Protein AF-A0A0B1TEQ4-F1 (afdb_monomer)

Mean predicted aligned error: 7.95 Å

Organism: Oesophagostomum dentatum (NCBI:txid61180)

Secondary structure (DSSP, 8-state):
--GGG---GGGGTT--EEEEEGGGS----EEETTB-SS--S--S--EEEEETTS-EE--------B------TTTTS--------EEESS--TTT-----S-TT--EEEEE-TTS-EEEEEE----------

Radius of gyration: 19.5 Å; Cα contacts (8 Å, |Δi|>4): 169; chains: 1; bounding box: 38×38×59 Å

pLDDT: mean 84.34, std 13.15, ra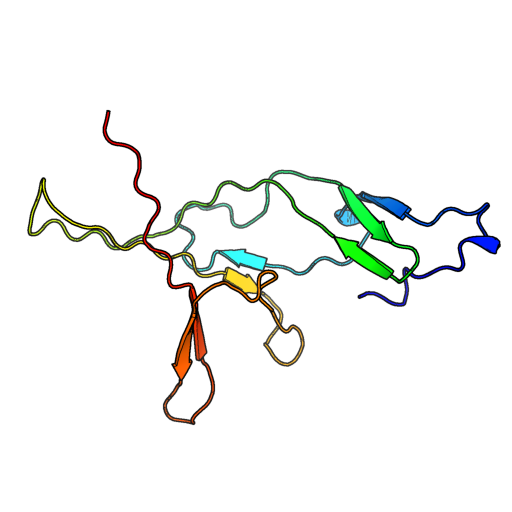nge [32.69, 97.44]

Foldsee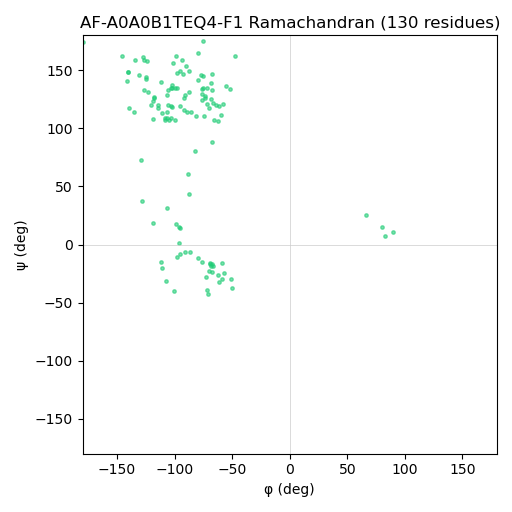k 3Di:
DDQVQADDCVVVVNDFKDWAWPVVDDDFQKFWPQAPDPDTDAPDTGTWIAGNNRDIHDDGDHDTHGDFDDDCPDPPPDDGDDDTDMDGPPDDCVGDPDDDPDPPFDWDFDADPVRHGDDIGGDDPDDPPPDD

Structure (mmCIF, N/CA/C/O backbone):
data_AF-A0A0B1TEQ4-F1
#
_entry.id   AF-A0A0B1TEQ4-F1
#
loop_
_atom_site.group_PDB
_atom_site.id
_atom_site.type_symbol
_atom_site.label_atom_id
_atom_site.label_alt_id
_atom_site.label_comp_id
_atom_site.label_asym_id
_atom_site.label_entity_id
_atom_site.label_seq_id
_atom_site.pdbx_PDB_ins_code
_atom_site.Cartn_x
_atom_site.Cartn_y
_atom_site.Cartn_z
_atom_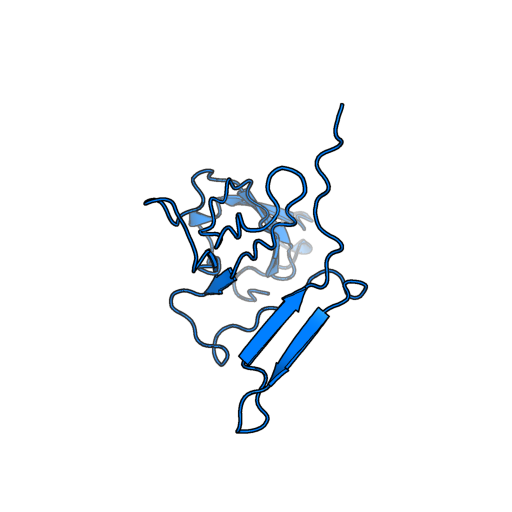site.occupancy
_atom_site.B_iso_or_equiv
_atom_site.auth_seq_id
_atom_site.auth_comp_id
_atom_site.auth_asym_id
_atom_site.auth_atom_id
_atom_site.pdbx_PDB_model_num
ATOM 1 N N . MET A 1 1 ? -5.617 -7.427 11.040 1.00 86.62 1 MET A N 1
ATOM 2 C CA . MET A 1 1 ? -6.524 -7.017 12.142 1.00 86.62 1 MET A CA 1
ATOM 3 C C . MET A 1 1 ? -5.706 -6.871 13.415 1.00 86.62 1 MET A C 1
ATOM 5 O O . MET A 1 1 ? -5.065 -7.840 13.800 1.00 86.62 1 MET A O 1
ATOM 9 N N . ASP A 1 2 ? -5.729 -5.708 14.065 1.00 91.25 2 ASP A N 1
ATOM 10 C CA . ASP A 1 2 ? -5.041 -5.479 15.341 1.00 91.25 2 ASP A CA 1
ATOM 11 C C . ASP A 1 2 ? -6.040 -5.505 16.507 1.00 91.25 2 ASP A C 1
ATOM 13 O O . ASP A 1 2 ? -6.849 -4.596 16.694 1.00 91.25 2 ASP A O 1
ATOM 17 N N . LYS A 1 3 ? -5.983 -6.564 17.321 1.00 92.06 3 LYS A N 1
ATOM 18 C CA . LYS A 1 3 ? -6.891 -6.747 18.464 1.00 92.06 3 LYS A CA 1
ATOM 19 C C . LYS A 1 3 ? -6.671 -5.722 19.579 1.00 92.06 3 LYS A C 1
ATOM 21 O O . LYS A 1 3 ? -7.603 -5.473 20.341 1.00 92.06 3 LYS A O 1
ATOM 26 N N . ARG A 1 4 ? -5.482 -5.121 19.687 1.00 93.88 4 ARG A N 1
ATOM 27 C CA . ARG A 1 4 ? -5.178 -4.113 20.720 1.00 93.88 4 ARG A CA 1
ATOM 28 C C . ARG A 1 4 ? -5.928 -2.805 20.477 1.00 93.88 4 ARG A C 1
ATOM 30 O O . ARG A 1 4 ? -6.157 -2.059 21.421 1.00 93.88 4 ARG A O 1
ATOM 37 N N . LEU A 1 5 ? -6.329 -2.563 19.231 1.00 95.12 5 LEU A N 1
ATOM 38 C CA . LEU A 1 5 ? -7.079 -1.388 18.794 1.00 95.12 5 LEU A CA 1
ATOM 39 C C . LEU A 1 5 ? -8.587 -1.661 18.659 1.00 95.12 5 LEU A C 1
ATOM 41 O O . LEU A 1 5 ? -9.291 -0.898 18.005 1.00 95.12 5 LEU A O 1
ATOM 45 N N . SER A 1 6 ? -9.090 -2.744 19.261 1.00 95.75 6 SER A N 1
ATOM 46 C CA . SER A 1 6 ? -10.522 -3.065 19.276 1.00 95.75 6 SER A CA 1
ATOM 47 C C . SER A 1 6 ? -11.225 -2.509 20.519 1.00 95.75 6 SER A C 1
ATOM 49 O O . SER A 1 6 ? -10.636 -2.443 21.599 1.00 95.75 6 SER A O 1
ATOM 51 N N . TRP A 1 7 ? -12.491 -2.106 20.381 1.00 95.56 7 TRP A N 1
ATOM 52 C CA . TRP A 1 7 ? -13.312 -1.604 21.490 1.00 95.56 7 TRP A CA 1
ATOM 53 C C . TRP A 1 7 ? -14.787 -1.989 21.327 1.00 95.56 7 TRP A C 1
ATOM 55 O O . TRP A 1 7 ? -15.234 -2.341 20.238 1.00 95.56 7 TRP A O 1
ATOM 65 N N . ASP A 1 8 ? -15.561 -1.911 22.415 1.00 96.94 8 ASP A N 1
ATOM 66 C CA . ASP A 1 8 ? -17.023 -2.044 22.362 1.00 96.94 8 ASP A CA 1
ATOM 67 C C . ASP A 1 8 ? -17.657 -0.659 22.144 1.00 96.94 8 ASP A C 1
ATOM 69 O O . ASP A 1 8 ? -17.585 0.175 23.054 1.00 96.94 8 ASP A O 1
ATOM 73 N N . PRO A 1 9 ? -18.311 -0.390 20.995 1.00 97.44 9 PRO A N 1
ATOM 74 C CA . PRO A 1 9 ? -18.967 0.889 20.724 1.00 97.44 9 PRO A CA 1
ATOM 75 C C . PRO A 1 9 ? -19.922 1.347 21.833 1.00 97.44 9 PRO A C 1
ATOM 77 O O . PRO A 1 9 ? -20.066 2.550 22.051 1.00 97.44 9 PRO A O 1
ATOM 80 N N . LYS A 1 10 ? -20.545 0.424 22.583 1.00 97.06 10 LYS A N 1
ATOM 81 C CA . LYS A 1 10 ? -21.472 0.761 23.679 1.00 97.06 10 LYS A CA 1
ATOM 82 C C . LYS A 1 10 ? -20.804 1.556 24.801 1.00 97.06 10 LYS A C 1
ATOM 84 O O . LYS A 1 10 ? -21.448 2.419 25.390 1.00 97.06 10 LYS A O 1
ATOM 89 N N . ASN A 1 11 ? -19.517 1.317 25.050 1.00 97.25 11 ASN A N 1
ATOM 90 C CA . ASN A 1 11 ? -18.749 2.021 26.080 1.00 97.25 11 ASN A CA 1
ATOM 91 C C . ASN A 1 11 ? -18.278 3.414 25.628 1.00 97.25 11 ASN A C 1
ATOM 93 O O . ASN A 1 11 ? -17.826 4.205 26.451 1.00 97.25 11 ASN A O 1
ATOM 97 N N . TYR A 1 12 ? -18.403 3.725 24.334 1.00 95.50 12 TYR A N 1
ATOM 98 C CA . TYR A 1 12 ? -17.880 4.944 23.712 1.00 95.50 12 TYR A CA 1
ATOM 99 C C . TYR A 1 12 ? -18.956 5.678 22.902 1.00 95.50 12 TYR A C 1
ATOM 101 O O . TYR A 1 12 ? -18.688 6.214 21.831 1.00 95.50 12 TYR A O 1
ATOM 109 N N . GLY A 1 13 ? -20.202 5.684 23.387 1.00 95.12 13 GLY A N 1
ATOM 110 C CA . GLY A 1 13 ? -21.283 6.472 22.781 1.00 95.12 13 GLY A CA 1
ATOM 111 C C . GLY A 1 13 ? -21.701 6.013 21.378 1.00 95.12 13 GLY A C 1
ATOM 112 O O . GLY A 1 13 ? -22.196 6.816 20.596 1.00 95.12 13 GLY A O 1
ATOM 113 N N . GLY A 1 14 ? -21.491 4.737 21.046 1.00 96.19 14 GLY A N 1
ATOM 114 C CA . GLY A 1 14 ? -21.828 4.159 19.744 1.00 96.19 14 GLY A CA 1
ATOM 115 C C . GLY A 1 14 ? -20.782 4.391 18.650 1.00 96.19 14 GLY A C 1
ATOM 116 O O . 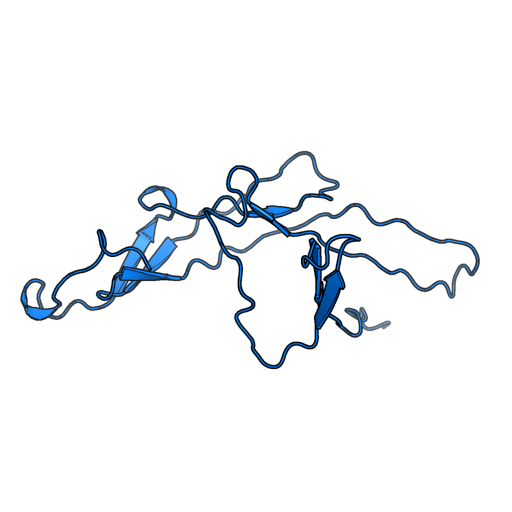GLY A 1 14 ? -21.036 4.039 17.501 1.00 96.19 14 GLY A O 1
ATOM 117 N N . VAL A 1 15 ? -19.612 4.951 18.975 1.00 96.62 15 VAL A N 1
ATOM 118 C CA . VAL A 1 15 ? -18.534 5.166 17.999 1.00 96.62 15 VAL A CA 1
ATOM 119 C C . VAL A 1 15 ? -18.025 3.822 17.483 1.00 96.62 15 VAL A C 1
ATOM 121 O O . VAL A 1 15 ? -17.545 2.999 18.259 1.00 96.62 15 VAL A O 1
ATOM 124 N N . SER A 1 16 ? -18.121 3.603 16.172 1.00 96.25 16 SER A N 1
ATOM 125 C CA . SER A 1 16 ? -17.708 2.361 15.504 1.00 96.25 16 SER A CA 1
ATOM 126 C C . SER A 1 16 ? -16.489 2.523 14.591 1.00 96.25 16 SER A C 1
ATOM 128 O O . SER A 1 16 ? -15.888 1.519 14.208 1.00 96.25 16 SER A O 1
ATOM 130 N N . VAL A 1 17 ? -16.122 3.760 14.241 1.00 97.12 17 VAL A N 1
ATOM 131 C CA . VAL A 1 17 ? -15.023 4.088 13.322 1.00 97.12 17 VAL A CA 1
ATOM 132 C C . VAL A 1 17 ? -14.275 5.326 13.817 1.00 97.12 17 VAL A C 1
ATOM 134 O O . VAL A 1 17 ? -14.893 6.281 14.289 1.00 97.12 17 VAL A O 1
ATOM 137 N N . LEU A 1 18 ? -12.950 5.316 13.681 1.00 95.69 18 LEU A N 1
ATOM 138 C CA . LEU A 1 18 ? -12.050 6.425 13.985 1.00 95.69 18 LEU A CA 1
ATOM 139 C C . LEU A 1 18 ? -11.091 6.673 12.815 1.00 95.69 18 LEU A C 1
ATOM 141 O O . LEU A 1 18 ? -10.642 5.735 12.165 1.00 95.69 18 LEU A O 1
ATOM 145 N N . TYR A 1 19 ? -10.735 7.938 12.589 1.00 95.44 19 TYR A N 1
ATOM 146 C CA . TYR A 1 19 ? -9.700 8.325 11.627 1.00 95.44 19 TYR A CA 1
ATOM 147 C C . TYR A 1 19 ? -8.434 8.714 12.378 1.00 95.44 19 TYR A C 1
ATOM 149 O O . TYR A 1 19 ? -8.381 9.778 13.005 1.00 95.44 19 TYR A O 1
ATOM 157 N N . VAL A 1 20 ? -7.423 7.858 12.313 1.00 94.12 20 VAL A N 1
ATOM 158 C CA . VAL A 1 20 ? -6.184 7.997 13.085 1.00 94.12 20 VAL A CA 1
ATOM 159 C C . VAL A 1 20 ? -5.011 8.302 12.153 1.00 94.12 20 VAL A C 1
ATOM 161 O O . VAL A 1 20 ? -4.956 7.743 11.059 1.00 94.12 20 VAL A O 1
ATOM 164 N N . PRO A 1 21 ? -4.081 9.201 12.520 1.00 93.25 21 PRO A N 1
ATOM 165 C CA . PRO A 1 21 ? -2.822 9.344 11.790 1.00 93.25 21 PRO A CA 1
ATOM 166 C C . PRO A 1 21 ? -2.094 7.996 11.729 1.00 93.25 21 PRO A C 1
ATOM 168 O O . PRO A 1 21 ? -2.047 7.290 12.741 1.00 93.25 21 PRO A O 1
ATOM 171 N N . TYR A 1 22 ? -1.552 7.628 10.566 1.00 89.69 22 TYR A N 1
ATOM 172 C CA . TYR A 1 22 ? -0.911 6.320 10.393 1.00 89.69 22 TYR A CA 1
ATOM 173 C C . TYR A 1 22 ? 0.314 6.154 11.306 1.00 89.69 22 TYR A C 1
ATOM 175 O O . TYR A 1 22 ? 0.614 5.047 11.731 1.00 89.69 22 TYR A O 1
ATOM 183 N N . GLU A 1 23 ? 0.965 7.256 11.689 1.00 90.38 23 GLU A N 1
ATOM 184 C CA . GLU A 1 23 ? 2.133 7.273 12.573 1.00 90.38 23 GLU A CA 1
ATOM 185 C C . GLU A 1 23 ? 1.808 6.845 14.015 1.00 90.38 23 GLU A C 1
ATOM 187 O O . GLU A 1 23 ? 2.712 6.545 14.792 1.00 90.38 23 GLU A O 1
ATOM 192 N N . MET A 1 24 ? 0.526 6.844 14.401 1.00 91.31 24 MET A N 1
ATOM 193 C CA . MET A 1 24 ? 0.076 6.438 15.739 1.00 91.31 24 MET A CA 1
ATOM 194 C C . MET A 1 24 ? -0.262 4.949 15.839 1.00 91.31 24 MET A C 1
ATOM 196 O O . MET A 1 24 ? 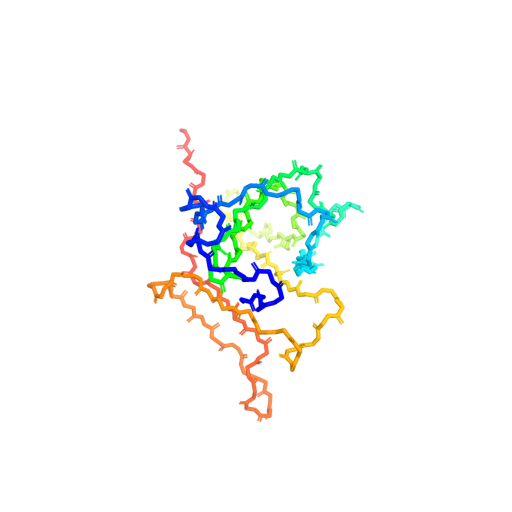-0.561 4.462 16.931 1.00 91.31 24 MET A O 1
ATOM 200 N N . ILE A 1 25 ? -0.250 4.232 14.718 1.00 93.31 25 ILE A N 1
ATOM 201 C CA . ILE A 1 25 ? -0.595 2.816 14.645 1.00 93.31 25 ILE A CA 1
ATOM 202 C C . ILE A 1 25 ? 0.515 2.043 13.940 1.00 93.31 25 ILE A C 1
ATOM 204 O O . ILE A 1 25 ? 1.360 2.605 13.250 1.00 93.31 25 ILE A O 1
ATOM 208 N N . TRP A 1 26 ? 0.526 0.727 14.126 1.00 92.12 26 TRP A N 1
ATOM 209 C CA . TRP A 1 26 ? 1.403 -0.120 13.335 1.00 92.12 26 TRP A CA 1
ATOM 210 C C . TRP A 1 26 ? 0.851 -0.234 11.909 1.00 92.12 26 TRP A C 1
ATOM 212 O O . TRP A 1 26 ? -0.317 -0.580 11.718 1.00 92.12 26 TRP A O 1
ATOM 222 N N . VAL A 1 27 ? 1.702 0.048 10.924 1.00 90.50 27 VAL A N 1
ATOM 223 C CA . VAL A 1 27 ? 1.455 -0.186 9.498 1.00 90.50 27 VAL A CA 1
ATOM 224 C C . VAL A 1 27 ? 2.593 -1.040 8.931 1.00 90.50 27 VAL A C 1
ATOM 226 O O . VAL A 1 27 ? 3.734 -0.886 9.379 1.00 90.50 27 VAL A O 1
ATOM 229 N N . PRO A 1 28 ? 2.318 -1.951 7.983 1.00 90.50 28 PRO A N 1
ATOM 230 C CA . PRO A 1 28 ? 3.367 -2.742 7.354 1.00 90.50 28 PRO A CA 1
ATOM 231 C C . PRO A 1 28 ? 4.276 -1.858 6.488 1.00 90.50 28 PRO A C 1
ATOM 233 O O . PRO A 1 28 ? 3.836 -0.891 5.867 1.00 90.50 28 PRO A O 1
ATOM 236 N N . ASP A 1 29 ? 5.553 -2.213 6.427 1.00 89.81 29 ASP A N 1
ATOM 237 C CA . ASP A 1 29 ? 6.615 -1.521 5.691 1.00 89.81 29 ASP A CA 1
ATOM 238 C C . ASP A 1 29 ? 6.716 -2.019 4.240 1.00 89.81 29 ASP A C 1
ATOM 240 O O . ASP A 1 29 ? 7.735 -2.562 3.806 1.00 89.81 29 ASP A O 1
ATOM 244 N N . ILE A 1 30 ? 5.629 -1.852 3.487 1.00 89.25 30 ILE A N 1
ATOM 245 C CA . ILE A 1 30 ? 5.575 -2.270 2.085 1.00 89.25 30 ILE A CA 1
ATOM 246 C C . ILE A 1 30 ? 6.338 -1.275 1.214 1.00 89.25 30 ILE A C 1
ATOM 248 O O . ILE A 1 30 ? 6.037 -0.081 1.204 1.00 89.25 30 ILE A O 1
ATOM 252 N N . VAL A 1 31 ? 7.310 -1.782 0.461 1.00 89.44 31 VAL A N 1
ATOM 253 C CA . VAL A 1 31 ? 8.175 -0.996 -0.420 1.00 89.44 31 VAL A CA 1
ATOM 254 C C . VAL A 1 31 ? 8.178 -1.557 -1.838 1.00 89.44 31 VAL A C 1
ATOM 256 O O . VAL A 1 31 ? 7.878 -2.729 -2.065 1.00 89.44 31 VAL A O 1
ATOM 259 N N . LEU A 1 32 ? 8.552 -0.710 -2.797 1.00 89.62 32 LEU A N 1
ATOM 260 C CA . LEU A 1 32 ? 8.874 -1.115 -4.162 1.00 89.62 32 LEU A CA 1
ATOM 261 C C . LEU A 1 32 ? 10.351 -1.529 -4.227 1.00 89.62 32 LEU A C 1
ATOM 263 O O . LEU A 1 32 ? 11.234 -0.687 -4.070 1.00 89.62 32 LEU A O 1
ATOM 267 N N . TYR A 1 33 ? 10.635 -2.806 -4.479 1.00 88.62 33 TYR A N 1
ATOM 268 C CA . TYR A 1 33 ? 12.009 -3.318 -4.523 1.00 88.62 33 TYR A CA 1
ATOM 269 C C . TYR A 1 33 ? 12.790 -2.832 -5.739 1.00 88.62 33 TYR A C 1
ATOM 271 O O . TYR A 1 33 ? 13.950 -2.447 -5.618 1.00 88.62 33 TYR A O 1
ATOM 279 N N . ASN A 1 34 ? 12.166 -2.827 -6.917 1.00 89.62 34 ASN A N 1
ATOM 280 C CA . ASN A 1 34 ? 12.780 -2.333 -8.145 1.00 89.62 34 ASN A CA 1
ATOM 281 C C . ASN A 1 34 ? 12.566 -0.822 -8.311 1.00 89.62 34 ASN A C 1
ATOM 283 O O . ASN A 1 34 ? 12.230 -0.361 -9.396 1.00 89.62 34 ASN A O 1
ATOM 287 N N . ASN A 1 35 ? 12.727 -0.047 -7.238 1.00 88.06 35 ASN A N 1
ATOM 288 C CA . ASN A 1 35 ? 12.607 1.408 -7.273 1.00 88.06 35 ASN A CA 1
ATOM 289 C C . ASN A 1 35 ? 13.750 2.036 -8.091 1.00 88.06 35 ASN A C 1
ATOM 291 O O . ASN A 1 35 ? 14.920 1.708 -7.905 1.00 88.06 35 ASN A O 1
ATOM 295 N N . ALA A 1 36 ? 13.407 2.954 -8.989 1.00 86.38 36 ALA A N 1
ATOM 296 C CA . ALA A 1 36 ? 14.341 3.755 -9.776 1.00 86.38 36 ALA A CA 1
ATOM 297 C C . ALA A 1 36 ? 14.629 5.126 -9.144 1.00 86.38 36 ALA A C 1
ATOM 299 O O . ALA A 1 36 ? 15.491 5.853 -9.638 1.00 86.38 36 ALA A O 1
ATOM 300 N N . ASP A 1 37 ? 13.903 5.500 -8.086 1.00 80.56 37 ASP A N 1
ATOM 301 C CA . ASP A 1 37 ? 14.153 6.719 -7.322 1.00 80.56 37 ASP A CA 1
ATOM 302 C C . ASP A 1 37 ? 14.958 6.430 -6.043 1.00 80.56 37 ASP A C 1
ATOM 304 O O . ASP A 1 37 ? 15.045 5.311 -5.545 1.00 80.56 37 ASP A O 1
ATOM 308 N N . SER A 1 38 ? 15.547 7.481 -5.487 1.00 72.12 38 SER A N 1
ATOM 309 C CA . SER A 1 38 ? 16.256 7.469 -4.204 1.00 72.12 38 SER A CA 1
ATOM 310 C C . SER A 1 38 ? 15.327 7.446 -2.984 1.00 72.12 38 SER A C 1
ATOM 312 O O . SER A 1 38 ? 15.779 7.166 -1.874 1.00 72.12 38 SER A O 1
ATOM 314 N N . TYR A 1 39 ? 14.037 7.741 -3.170 1.00 70.81 39 TYR A N 1
ATOM 315 C CA . TYR A 1 39 ? 13.043 7.764 -2.100 1.00 70.81 39 TYR A CA 1
ATOM 316 C C . TYR A 1 39 ? 12.176 6.503 -2.146 1.00 70.81 39 TYR A C 1
ATOM 318 O O . TYR A 1 39 ? 11.502 6.255 -3.142 1.00 70.81 39 TYR A O 1
ATOM 326 N N . TYR A 1 40 ? 12.196 5.713 -1.071 1.00 65.50 40 TYR A N 1
ATOM 327 C CA . TYR A 1 40 ? 11.434 4.459 -0.951 1.00 65.50 40 TYR A CA 1
ATOM 328 C C . TYR A 1 40 ? 10.120 4.619 -0.177 1.00 65.50 40 TYR A C 1
ATOM 330 O O . TYR A 1 40 ? 9.302 3.703 -0.164 1.00 65.50 40 TYR A O 1
ATOM 338 N N . ASN A 1 41 ? 9.914 5.764 0.480 1.00 65.50 41 ASN A N 1
ATOM 339 C CA . ASN A 1 41 ? 8.794 5.942 1.396 1.00 65.50 41 ASN A CA 1
ATOM 340 C C . ASN A 1 41 ? 7.583 6.558 0.688 1.00 65.50 41 ASN A C 1
ATOM 342 O O . ASN A 1 41 ? 7.686 7.245 -0.329 1.00 65.50 41 ASN A O 1
ATOM 346 N N . ILE A 1 42 ? 6.413 6.362 1.282 1.00 64.88 42 ILE A N 1
ATOM 347 C CA . ILE A 1 42 ? 5.197 7.066 0.894 1.00 64.88 42 ILE A CA 1
ATOM 348 C C . ILE A 1 42 ? 5.317 8.497 1.432 1.00 64.88 42 ILE A C 1
ATOM 350 O O . ILE A 1 42 ? 5.320 8.720 2.639 1.00 64.88 42 ILE A O 1
ATOM 354 N N . THR A 1 43 ? 5.482 9.479 0.543 1.00 62.38 43 THR A N 1
ATOM 355 C CA . THR A 1 43 ? 5.713 10.892 0.910 1.00 62.38 43 THR A CA 1
ATOM 356 C C . THR A 1 43 ? 4.491 11.573 1.528 1.00 62.38 43 THR A C 1
ATOM 358 O O . THR A 1 43 ? 4.629 12.637 2.131 1.00 62.38 43 THR A O 1
ATOM 361 N N . ILE A 1 44 ? 3.295 11.000 1.369 1.00 70.06 44 ILE A N 1
ATOM 362 C CA . ILE A 1 44 ? 2.034 11.634 1.758 1.00 70.06 44 ILE A CA 1
ATOM 363 C C . ILE A 1 44 ? 1.491 10.968 3.024 1.00 70.06 44 ILE A C 1
ATOM 365 O O . ILE A 1 44 ? 1.000 9.842 2.993 1.00 70.06 44 ILE A O 1
ATOM 369 N N . SER A 1 45 ? 1.547 11.703 4.139 1.00 74.56 45 SER A N 1
ATOM 370 C CA . SER A 1 45 ? 0.895 11.306 5.389 1.00 74.56 45 SER A CA 1
ATOM 371 C C . SER A 1 45 ? -0.622 11.420 5.240 1.00 74.56 45 SER A C 1
ATOM 373 O O . SER A 1 45 ? -1.165 12.500 4.994 1.00 74.56 45 SER A O 1
ATOM 375 N N . THR A 1 46 ? -1.308 10.287 5.368 1.00 87.56 46 THR A N 1
ATOM 376 C CA . THR A 1 46 ? -2.770 10.198 5.367 1.00 87.56 46 THR A CA 1
ATOM 377 C C . THR A 1 46 ? -3.258 9.509 6.632 1.00 87.56 46 THR A C 1
ATOM 379 O O . THR A 1 46 ? -2.522 8.783 7.303 1.00 87.56 46 THR A O 1
ATOM 382 N N . LYS A 1 47 ? -4.521 9.753 6.985 1.00 92.50 47 LYS A N 1
ATOM 383 C CA . LYS A 1 47 ? -5.160 9.046 8.095 1.00 92.50 47 LYS A CA 1
ATOM 384 C C . LYS A 1 47 ? -5.604 7.660 7.642 1.00 92.50 47 LYS A C 1
ATOM 386 O O . LYS A 1 47 ? -6.132 7.512 6.545 1.00 92.50 47 LYS A O 1
ATOM 391 N N . ALA A 1 48 ? -5.449 6.680 8.520 1.00 94.94 48 ALA A N 1
ATOM 392 C CA . ALA A 1 48 ? -6.044 5.363 8.382 1.00 94.94 48 ALA A CA 1
ATOM 393 C C . ALA A 1 48 ? -7.453 5.341 8.993 1.00 94.94 48 ALA A C 1
ATOM 395 O O . ALA A 1 48 ? -7.742 6.041 9.972 1.00 94.94 48 ALA A O 1
ATOM 396 N N . THR A 1 49 ? -8.317 4.506 8.427 1.00 96.12 49 THR A N 1
ATOM 397 C CA . THR A 1 49 ? -9.652 4.223 8.957 1.00 96.12 49 THR A CA 1
ATOM 398 C C . THR A 1 49 ? -9.561 3.018 9.884 1.00 96.12 49 THR A C 1
ATOM 400 O O . THR A 1 49 ? -9.238 1.915 9.447 1.00 96.12 49 THR A O 1
ATOM 403 N N . LEU A 1 50 ? -9.836 3.225 11.169 1.00 96.56 50 LEU A N 1
ATOM 404 C CA . LEU A 1 50 ? -9.838 2.195 12.201 1.00 96.56 50 LEU A CA 1
ATOM 405 C C . LEU A 1 50 ? -11.281 1.858 12.586 1.00 96.56 50 LEU A C 1
ATOM 407 O O . LEU A 1 50 ? -12.018 2.713 13.075 1.00 96.56 50 LEU A O 1
ATOM 411 N N . HIS A 1 51 ? -11.674 0.602 12.408 1.00 97.06 51 HIS A N 1
ATOM 412 C CA . HIS A 1 51 ? -12.969 0.077 12.836 1.00 97.06 51 HIS A CA 1
ATOM 413 C C . HIS A 1 51 ? -12.897 -0.474 14.265 1.00 97.06 51 HIS A C 1
ATOM 415 O O . HIS A 1 51 ? -11.859 -0.981 14.683 1.00 97.06 51 HIS A O 1
ATOM 421 N N . TYR A 1 52 ? -14.024 -0.476 14.984 1.00 96.19 52 TYR A N 1
ATOM 422 C CA . TYR A 1 52 ? -14.128 -0.990 16.362 1.00 96.19 52 TYR A CA 1
ATOM 423 C C . TYR A 1 52 ? -13.693 -2.448 16.527 1.00 96.19 52 TYR A C 1
ATOM 425 O O . TYR A 1 52 ? -13.292 -2.868 17.611 1.00 96.19 52 TYR A O 1
ATOM 433 N N . SER A 1 53 ? -13.756 -3.229 15.447 1.00 96.31 53 SER A N 1
ATOM 434 C CA . SER A 1 53 ? -13.263 -4.601 15.413 1.00 96.31 53 SER A CA 1
ATOM 435 C C . SER A 1 53 ? -11.734 -4.680 15.521 1.00 96.31 53 SER A C 1
ATOM 437 O O . SER A 1 53 ? -11.215 -5.737 15.858 1.00 96.31 53 SER A O 1
ATOM 439 N N . GLY A 1 54 ? -10.996 -3.597 15.264 1.00 94.81 54 GLY A N 1
ATOM 440 C CA . GLY A 1 54 ? -9.541 -3.602 15.081 1.00 94.81 54 GLY A CA 1
ATOM 441 C C . GLY A 1 54 ? -9.115 -3.829 13.624 1.00 94.81 54 GLY A C 1
ATOM 442 O O . GLY A 1 54 ? -7.947 -4.106 13.344 1.00 94.81 54 GLY A O 1
ATOM 443 N N . GLN A 1 55 ? -10.053 -3.775 12.673 1.00 95.56 55 GLN A N 1
ATOM 444 C CA . GLN A 1 55 ? -9.729 -3.710 11.248 1.00 95.56 55 GLN A CA 1
ATOM 445 C C . GLN A 1 55 ? -9.254 -2.300 10.893 1.00 95.56 55 GLN A C 1
ATOM 447 O O . GLN A 1 55 ? -9.862 -1.313 11.307 1.00 95.56 55 GLN A O 1
ATOM 452 N N . ILE A 1 56 ? -8.163 -2.227 10.137 1.00 95.25 56 ILE A N 1
ATOM 453 C CA . ILE A 1 56 ? -7.514 -0.982 9.734 1.00 95.25 56 ILE A CA 1
ATOM 454 C C . ILE A 1 56 ? -7.453 -0.981 8.214 1.00 95.25 56 ILE A C 1
ATOM 456 O O . ILE A 1 56 ? -6.991 -1.960 7.630 1.00 95.25 56 ILE A O 1
ATOM 460 N N . THR A 1 57 ? -7.879 0.120 7.606 1.00 93.81 57 THR A N 1
ATOM 461 C CA . THR A 1 57 ? -7.730 0.376 6.173 1.00 93.81 57 THR A CA 1
ATOM 462 C C . THR A 1 57 ? -6.884 1.627 5.992 1.00 93.81 57 THR A C 1
ATOM 464 O O . THR A 1 57 ? -7.214 2.687 6.532 1.00 93.81 57 THR A O 1
ATOM 467 N N . TRP A 1 58 ? -5.780 1.503 5.257 1.00 92.31 5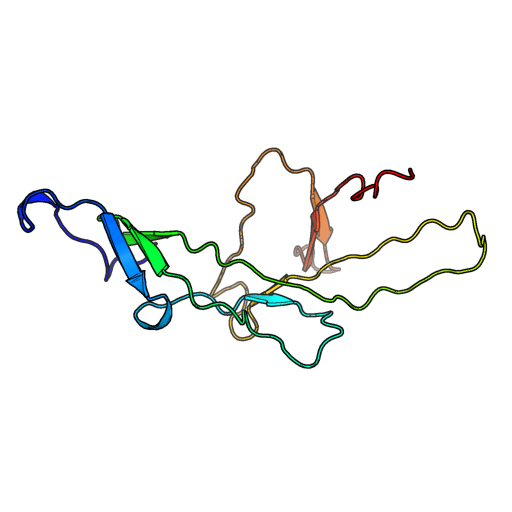8 TRP A N 1
ATOM 468 C CA . TRP A 1 58 ? -4.865 2.603 4.973 1.00 92.31 58 TRP A CA 1
ATOM 469 C C . TRP A 1 58 ? -4.476 2.587 3.496 1.00 92.31 58 TRP A C 1
ATOM 471 O O . TRP A 1 58 ? -3.825 1.657 3.033 1.00 92.31 58 TRP A O 1
ATOM 481 N N . GLU A 1 59 ? -4.905 3.617 2.771 1.00 89.88 59 GLU A N 1
ATOM 482 C CA . GLU A 1 59 ? -4.789 3.721 1.312 1.00 89.88 59 GLU A CA 1
ATOM 483 C C . GLU A 1 59 ? -4.157 5.074 0.953 1.00 89.88 59 GLU A C 1
ATOM 485 O O . GLU A 1 59 ? -4.846 6.012 0.536 1.00 89.88 59 GLU A O 1
ATOM 490 N N . PRO A 1 60 ? -2.850 5.253 1.201 1.00 88.94 60 PRO A N 1
ATOM 491 C CA . PRO A 1 60 ? -2.193 6.509 0.894 1.00 88.94 60 PRO A CA 1
ATOM 492 C C . PRO A 1 60 ? -1.945 6.647 -0.622 1.00 88.94 60 PRO A C 1
ATOM 494 O O . PRO A 1 60 ? -1.606 5.670 -1.291 1.00 88.94 60 PRO A O 1
ATOM 497 N N . PRO A 1 61 ? -2.038 7.863 -1.186 1.00 85.56 61 PRO A N 1
ATOM 498 C CA . PRO A 1 61 ? -1.585 8.113 -2.547 1.00 85.56 61 PRO A CA 1
ATOM 499 C C . PRO A 1 61 ? -0.055 8.005 -2.625 1.00 85.56 61 PRO A C 1
ATOM 501 O O . PRO A 1 61 ? 0.658 8.520 -1.761 1.00 85.56 61 PRO A O 1
ATOM 504 N N . ALA A 1 62 ? 0.453 7.382 -3.688 1.00 82.44 62 ALA A N 1
ATOM 505 C CA . ALA A 1 62 ? 1.883 7.206 -3.916 1.00 82.44 62 ALA A CA 1
ATOM 506 C C . ALA A 1 62 ? 2.245 7.401 -5.395 1.00 82.44 62 ALA A C 1
ATOM 508 O O . ALA A 1 62 ? 1.456 7.102 -6.290 1.00 82.44 62 ALA A O 1
ATOM 509 N N . ILE A 1 63 ? 3.458 7.905 -5.641 1.00 83.19 63 ILE A N 1
ATOM 510 C CA . ILE A 1 63 ? 4.071 7.960 -6.971 1.00 83.19 63 ILE A CA 1
ATOM 511 C C . ILE A 1 63 ? 5.227 6.968 -6.967 1.00 83.19 63 ILE A C 1
ATOM 513 O O . ILE A 1 63 ? 6.223 7.184 -6.279 1.00 83.19 63 ILE A O 1
ATOM 517 N N . PHE A 1 64 ? 5.096 5.900 -7.747 1.00 84.12 64 PHE A N 1
ATOM 518 C CA . PHE A 1 64 ? 6.126 4.881 -7.897 1.00 84.12 64 PHE A CA 1
ATOM 519 C C . PHE A 1 64 ? 6.917 5.108 -9.180 1.00 84.12 64 PHE A C 1
ATOM 521 O O . PHE A 1 64 ? 6.347 5.358 -10.242 1.00 84.12 64 PHE A O 1
ATOM 528 N N . LYS A 1 65 ? 8.242 5.010 -9.083 1.00 86.75 65 LYS A N 1
ATOM 529 C CA . LYS A 1 65 ? 9.134 4.974 -10.241 1.00 86.75 65 LYS A CA 1
ATOM 530 C C . LYS A 1 65 ? 9.863 3.647 -10.197 1.00 86.75 65 LYS A C 1
ATOM 532 O O . LYS A 1 65 ? 10.702 3.454 -9.327 1.00 86.75 65 LYS A O 1
ATOM 537 N N . SER A 1 66 ? 9.532 2.728 -11.092 1.00 89.31 66 SER A N 1
ATOM 538 C CA . SER A 1 66 ? 10.203 1.434 -11.169 1.00 89.31 66 SER A CA 1
ATOM 539 C C . SER A 1 66 ? 11.323 1.443 -12.206 1.00 89.31 66 SER A C 1
ATOM 541 O O . SER A 1 66 ? 11.271 2.150 -13.213 1.00 89.31 66 SER A O 1
ATOM 543 N N . MET A 1 67 ? 12.359 0.646 -11.960 1.00 88.88 67 MET A N 1
ATOM 544 C CA . MET A 1 67 ? 13.323 0.271 -12.982 1.00 88.88 67 MET A CA 1
ATOM 545 C C . MET A 1 67 ? 12.657 -0.733 -13.918 1.00 88.88 67 MET A C 1
ATOM 547 O O . MET A 1 67 ? 12.148 -1.763 -13.470 1.00 88.88 67 MET A O 1
ATOM 551 N N . CYS A 1 68 ? 12.692 -0.428 -15.212 1.00 88.81 68 CYS A N 1
ATOM 552 C CA . CYS A 1 68 ? 12.164 -1.273 -16.270 1.00 88.81 68 CYS A CA 1
ATOM 553 C C . CYS A 1 68 ? 13.243 -1.507 -17.328 1.00 88.81 68 CYS A C 1
ATOM 555 O O . CYS A 1 68 ? 13.932 -0.570 -17.742 1.00 88.81 68 CYS A O 1
ATOM 557 N N . GLN A 1 69 ? 13.411 -2.763 -17.741 1.00 88.50 69 GLN A N 1
ATOM 558 C CA . GLN A 1 69 ? 14.345 -3.127 -18.797 1.00 88.50 69 GLN A CA 1
ATOM 559 C C . GLN A 1 69 ? 13.690 -2.868 -20.153 1.00 88.50 69 GLN A C 1
ATOM 561 O O . GLN A 1 69 ? 12.768 -3.576 -20.541 1.00 88.50 69 GLN A O 1
ATOM 566 N N . ILE A 1 70 ? 14.192 -1.862 -20.866 1.00 88.06 70 ILE A N 1
ATOM 567 C CA . ILE A 1 70 ? 13.658 -1.463 -22.169 1.00 88.06 70 ILE A CA 1
ATOM 568 C C . ILE A 1 70 ? 14.323 -2.263 -23.288 1.00 88.06 70 ILE A C 1
ATOM 570 O O . ILE A 1 70 ? 15.553 -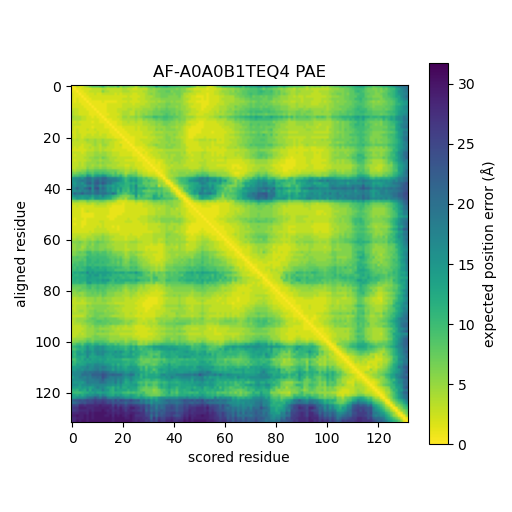2.332 -23.367 1.00 88.06 70 ILE A O 1
ATOM 574 N N . ASP A 1 71 ? 13.509 -2.817 -24.182 1.00 86.12 71 ASP A N 1
ATOM 575 C CA . ASP A 1 71 ? 13.966 -3.504 -25.388 1.00 86.12 71 ASP A CA 1
ATOM 576 C C . ASP A 1 71 ? 13.666 -2.684 -26.650 1.00 86.12 71 ASP A C 1
ATOM 578 O O . ASP A 1 71 ? 12.523 -2.574 -27.079 1.00 86.12 71 ASP A O 1
ATOM 582 N N . VAL A 1 72 ? 14.709 -2.127 -27.270 1.00 90.31 72 VAL A N 1
ATOM 583 C CA . VAL A 1 72 ? 14.598 -1.208 -28.420 1.00 90.31 72 VAL A CA 1
ATOM 584 C C . VAL A 1 72 ? 14.768 -1.888 -29.785 1.00 90.31 72 VAL A C 1
ATOM 586 O O . VAL A 1 72 ? 14.988 -1.212 -30.790 1.00 90.31 72 VAL A O 1
ATOM 589 N N . ARG A 1 73 ? 14.691 -3.224 -29.860 1.00 90.00 73 ARG A N 1
ATOM 590 C CA . ARG A 1 73 ? 14.901 -3.976 -31.116 1.00 90.00 73 ARG A CA 1
ATOM 591 C C . ARG A 1 73 ? 13.936 -3.598 -32.247 1.00 90.00 73 ARG A C 1
ATOM 593 O O . ARG A 1 73 ? 14.322 -3.695 -33.409 1.00 90.00 73 ARG A O 1
ATOM 600 N N . TRP A 1 74 ? 12.716 -3.174 -31.913 1.00 89.25 74 TRP A N 1
ATOM 601 C CA . TRP A 1 74 ? 11.623 -2.942 -32.869 1.00 89.25 74 TRP A CA 1
ATOM 602 C C . TRP A 1 74 ? 11.127 -1.494 -32.915 1.00 89.25 74 TRP A C 1
ATOM 604 O O . TRP A 1 74 ? 10.035 -1.232 -33.419 1.00 89.25 74 TRP A O 1
ATOM 614 N N . PHE A 1 75 ? 11.930 -0.548 -32.425 1.00 87.44 75 PHE A N 1
ATOM 615 C CA . PHE A 1 75 ? 11.566 0.868 -32.402 1.00 87.44 75 PHE A CA 1
ATOM 616 C C . PHE A 1 75 ? 11.111 1.372 -33.792 1.00 87.44 75 PHE A C 1
ATOM 618 O O . PHE A 1 75 ? 11.810 1.115 -34.781 1.00 87.44 75 PHE A O 1
ATOM 625 N N . PRO A 1 76 ? 9.990 2.119 -33.911 1.00 89.50 76 PRO A N 1
ATOM 626 C CA . PRO A 1 76 ? 9.131 2.665 -32.845 1.00 89.50 76 PRO A CA 1
ATOM 627 C C . PRO A 1 76 ? 7.896 1.802 -32.493 1.00 89.50 76 PRO A C 1
ATOM 629 O O . PRO A 1 76 ? 6.953 2.311 -31.894 1.00 89.50 76 PRO A O 1
ATOM 632 N N . PHE A 1 77 ? 7.849 0.540 -32.933 1.00 89.12 77 PHE A N 1
ATOM 633 C CA . PHE A 1 77 ? 6.734 -0.397 -32.714 1.00 89.12 77 PHE A CA 1
ATOM 634 C C . PHE A 1 77 ? 7.085 -1.476 -31.679 1.00 89.12 77 PHE A C 1
ATOM 636 O O . PHE A 1 77 ? 6.661 -2.626 -31.784 1.00 89.12 77 PHE A O 1
ATOM 643 N N . ASP A 1 78 ? 7.930 -1.119 -30.722 1.00 85.62 78 ASP A N 1
ATOM 644 C CA . ASP A 1 78 ? 8.358 -1.961 -29.620 1.00 85.62 78 ASP A CA 1
ATOM 645 C C . ASP A 1 78 ? 7.280 -2.077 -28.533 1.00 85.62 78 ASP A C 1
ATOM 647 O O . ASP A 1 78 ? 6.533 -1.141 -28.254 1.00 85.62 78 ASP A O 1
ATOM 651 N N . GLU A 1 79 ? 7.214 -3.252 -27.909 1.00 85.12 79 GLU A N 1
ATOM 652 C CA . GLU A 1 79 ? 6.377 -3.521 -26.742 1.00 85.12 79 GLU A CA 1
ATOM 653 C C . GLU A 1 79 ? 7.267 -3.539 -25.498 1.00 85.12 79 GLU A C 1
ATOM 655 O O . GLU A 1 79 ? 8.341 -4.145 -25.509 1.00 85.12 79 GLU A O 1
ATOM 660 N N . GLN A 1 80 ? 6.828 -2.871 -24.430 1.00 82.94 80 GLN A N 1
ATOM 661 C CA . GLN A 1 80 ? 7.585 -2.765 -23.186 1.00 82.94 80 GLN A CA 1
ATOM 662 C C . GLN A 1 80 ? 6.818 -3.414 -22.038 1.00 82.94 80 GLN A C 1
ATOM 664 O O . GLN A 1 80 ? 5.671 -3.061 -21.766 1.00 82.94 80 GLN A O 1
ATOM 669 N N . GLN A 1 81 ? 7.479 -4.338 -21.340 1.00 82.50 81 GLN A N 1
ATOM 670 C CA . GLN A 1 81 ? 6.936 -5.019 -20.168 1.00 82.50 81 GLN A CA 1
ATOM 671 C C . GLN A 1 81 ? 7.642 -4.514 -18.910 1.00 82.50 81 GLN A C 1
ATOM 673 O O . GLN A 1 81 ? 8.804 -4.831 -18.656 1.00 82.50 81 GLN A O 1
ATOM 678 N N . CYS A 1 82 ? 6.928 -3.720 -18.114 1.00 85.12 82 CYS A N 1
ATOM 679 C CA . CYS A 1 82 ? 7.433 -3.159 -16.866 1.00 85.12 82 CYS A CA 1
ATOM 680 C C . CYS A 1 82 ? 6.655 -3.729 -15.683 1.00 85.12 82 CYS A C 1
ATOM 682 O O . CYS A 1 82 ? 5.449 -3.527 -15.581 1.00 85.12 82 CYS A O 1
ATOM 684 N N . PHE A 1 83 ? 7.351 -4.401 -14.768 1.00 84.75 83 PHE A N 1
ATOM 685 C CA . PHE A 1 83 ? 6.760 -4.926 -13.540 1.00 84.75 83 PHE A CA 1
ATOM 686 C C . PHE A 1 83 ? 7.092 -4.034 -12.339 1.00 84.75 83 PHE A C 1
ATOM 688 O O . PHE A 1 83 ? 8.088 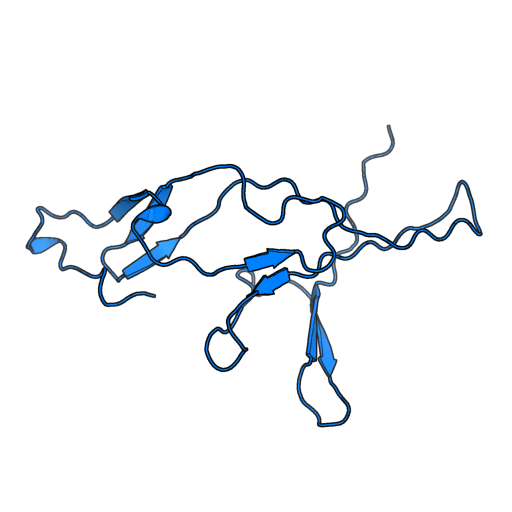-3.305 -12.320 1.00 84.75 83 PHE A O 1
ATOM 695 N N . MET A 1 84 ? 6.258 -4.108 -11.306 1.00 87.00 84 MET A N 1
ATOM 696 C CA . MET A 1 84 ? 6.497 -3.482 -10.007 1.00 87.00 84 MET A CA 1
ATOM 697 C C . MET A 1 84 ? 6.517 -4.576 -8.947 1.00 87.00 84 MET A C 1
ATOM 699 O O . MET A 1 84 ? 5.537 -5.298 -8.789 1.00 87.00 84 MET A O 1
ATOM 703 N N . LYS A 1 85 ? 7.637 -4.715 -8.231 1.00 88.12 85 LYS A N 1
ATOM 704 C CA . LYS A 1 85 ? 7.793 -5.731 -7.187 1.00 88.12 85 LYS A CA 1
ATOM 705 C C . LYS A 1 85 ? 7.574 -5.108 -5.814 1.00 88.12 85 LYS A C 1
ATOM 707 O O . LYS A 1 85 ? 8.437 -4.376 -5.329 1.00 88.12 85 LYS A O 1
ATOM 712 N N . PHE A 1 86 ? 6.441 -5.420 -5.194 1.00 89.00 86 PHE A N 1
ATOM 713 C CA . PHE A 1 86 ? 6.105 -4.981 -3.841 1.00 89.00 86 PHE A CA 1
ATOM 714 C C . PHE A 1 86 ? 6.406 -6.066 -2.809 1.00 89.00 86 PHE A C 1
ATOM 716 O O . PHE A 1 86 ? 6.262 -7.254 -3.085 1.00 89.00 86 PHE A O 1
ATOM 723 N N . GLY A 1 87 ? 6.794 -5.654 -1.607 1.00 89.94 87 GLY A N 1
ATOM 724 C CA . GLY A 1 87 ? 6.912 -6.552 -0.463 1.00 89.94 87 GLY A CA 1
ATOM 725 C C . GLY A 1 87 ? 7.358 -5.820 0.795 1.00 89.94 87 GLY A C 1
ATOM 726 O O . GLY A 1 87 ? 7.652 -4.626 0.755 1.00 89.94 87 GLY A O 1
ATOM 727 N N . SER A 1 88 ? 7.373 -6.532 1.919 1.00 92.38 88 SER A N 1
ATOM 728 C CA . SER A 1 88 ? 7.861 -5.977 3.182 1.00 92.38 88 SER A CA 1
ATOM 729 C C . SER A 1 88 ? 9.381 -5.922 3.205 1.00 92.38 88 SER A C 1
ATOM 731 O O . SER A 1 88 ? 10.050 -6.896 2.874 1.00 92.38 88 SER A O 1
ATOM 733 N N . TRP A 1 89 ? 9.936 -4.791 3.637 1.00 89.75 89 TRP A N 1
ATOM 734 C CA . TRP A 1 89 ? 11.385 -4.642 3.736 1.00 89.75 89 TRP A CA 1
ATOM 735 C C . TRP A 1 89 ? 11.995 -5.448 4.891 1.00 89.75 89 TRP A C 1
ATOM 737 O O . TRP A 1 89 ? 13.088 -5.997 4.749 1.00 89.75 89 TRP A O 1
ATOM 747 N N . THR A 1 90 ? 11.312 -5.504 6.038 1.00 92.19 90 THR A N 1
ATOM 748 C CA . THR A 1 90 ? 11.859 -6.078 7.279 1.00 92.19 90 THR A CA 1
ATOM 749 C C . THR A 1 90 ? 11.207 -7.382 7.730 1.00 92.19 90 THR A C 1
ATOM 751 O O . THR A 1 90 ? 11.832 -8.117 8.499 1.00 92.19 90 THR A O 1
ATOM 754 N N . TYR A 1 91 ? 9.994 -7.704 7.273 1.00 92.19 91 TYR A N 1
ATOM 755 C CA . TYR A 1 91 ? 9.278 -8.915 7.677 1.00 92.19 91 TYR A CA 1
ATOM 756 C C . TYR A 1 91 ? 9.357 -10.002 6.603 1.00 92.19 91 TYR A C 1
ATOM 758 O O . TYR A 1 91 ? 9.129 -9.762 5.421 1.00 92.19 91 TYR A O 1
ATOM 766 N N . SER A 1 92 ? 9.643 -11.229 7.041 1.00 88.81 92 SER A N 1
ATOM 767 C CA . SER A 1 92 ? 9.527 -12.431 6.215 1.00 88.81 92 SER A CA 1
ATOM 768 C C . SER A 1 92 ? 8.077 -12.913 6.125 1.00 88.81 92 SER A C 1
ATOM 770 O O . SER A 1 92 ? 7.250 -12.578 6.974 1.00 88.81 92 SER A O 1
ATOM 772 N N . GLU A 1 93 ? 7.806 -13.800 5.168 1.00 84.94 93 GLU A N 1
ATOM 773 C CA . GLU A 1 93 ? 6.496 -14.437 4.941 1.00 84.94 93 GLU A CA 1
ATOM 774 C C . GLU A 1 93 ? 5.883 -15.054 6.215 1.00 84.94 93 GLU A C 1
ATOM 776 O O . GLU A 1 93 ? 4.690 -14.937 6.477 1.00 84.94 93 GLU A O 1
ATOM 781 N N . SER A 1 94 ? 6.713 -15.644 7.082 1.00 88.62 94 SER A N 1
ATOM 782 C CA . SER A 1 94 ? 6.272 -16.241 8.353 1.00 88.62 94 SER A CA 1
ATOM 783 C C . SER A 1 94 ? 5.733 -15.238 9.383 1.00 88.62 94 SER A C 1
ATOM 785 O O . SER A 1 94 ? 5.077 -15.642 10.345 1.00 88.62 94 SER A O 1
ATOM 787 N N . LEU A 1 95 ? 6.040 -13.949 9.222 1.00 91.19 95 LEU A N 1
ATOM 788 C CA . LEU A 1 95 ? 5.620 -12.869 10.116 1.00 91.19 95 LEU A CA 1
ATOM 789 C C . LEU A 1 95 ? 4.544 -11.988 9.480 1.00 91.19 95 LEU A C 1
ATOM 791 O O . LEU A 1 95 ? 3.697 -11.454 10.198 1.00 91.19 95 LEU A O 1
ATOM 795 N N . LEU A 1 96 ? 4.581 -11.836 8.155 1.00 91.31 96 LEU A N 1
ATOM 796 C CA . LEU A 1 96 ? 3.647 -11.025 7.391 1.00 91.31 96 LEU A CA 1
ATOM 797 C C . LEU A 1 96 ? 3.265 -11.744 6.095 1.00 91.31 96 LEU A C 1
ATOM 799 O O . LEU A 1 96 ? 4.108 -11.931 5.222 1.00 91.31 96 LEU A O 1
ATOM 803 N N . ASN A 1 97 ? 1.978 -12.072 5.961 1.00 89.88 97 ASN A N 1
ATOM 804 C CA . ASN A 1 97 ? 1.404 -12.569 4.715 1.00 89.88 97 ASN A CA 1
ATOM 805 C C . ASN A 1 97 ? 0.723 -11.427 3.950 1.00 89.88 97 ASN A C 1
ATOM 807 O O . ASN A 1 97 ? -0.018 -10.644 4.553 1.00 89.88 97 ASN A O 1
ATOM 811 N N . LEU A 1 98 ? 0.967 -11.339 2.642 1.00 88.31 98 LEU A N 1
ATOM 812 C CA . LEU A 1 98 ? 0.332 -10.367 1.752 1.00 88.31 98 LEU A CA 1
ATOM 813 C C . LEU A 1 98 ? -0.688 -11.082 0.874 1.00 88.31 98 LEU A C 1
ATOM 815 O O . LEU A 1 98 ? -0.367 -12.065 0.216 1.00 88.31 98 LEU A O 1
ATOM 819 N N . GLU A 1 99 ? -1.910 -10.561 0.850 1.00 86.75 99 GLU A N 1
ATOM 820 C CA . GLU A 1 99 ? -3.020 -11.127 0.088 1.00 86.75 99 GLU A CA 1
ATOM 821 C C . GLU A 1 99 ? -3.601 -10.056 -0.837 1.00 86.75 99 GLU A C 1
ATOM 823 O O . GLU A 1 99 ? -3.680 -8.876 -0.476 1.00 86.75 99 GLU A O 1
ATOM 828 N N . LEU A 1 100 ? -3.993 -10.464 -2.044 1.00 84.69 100 LEU A N 1
ATOM 829 C CA . LEU A 1 100 ? -4.676 -9.587 -2.990 1.00 84.69 100 LEU A CA 1
ATOM 830 C C . LEU A 1 100 ? -6.099 -9.319 -2.495 1.00 84.69 100 LEU A C 1
ATOM 832 O O . LEU A 1 100 ? -6.807 -10.236 -2.089 1.00 84.69 100 LEU A O 1
ATOM 836 N N . LEU A 1 101 ? -6.520 -8.053 -2.538 1.00 83.31 101 LEU A N 1
ATOM 837 C CA . LEU A 1 101 ? -7.854 -7.654 -2.079 1.00 83.31 101 LEU A CA 1
ATOM 838 C C . LEU A 1 101 ? -8.974 -8.088 -3.036 1.00 83.31 101 LEU A C 1
ATOM 840 O O . LEU A 1 101 ? -10.106 -8.266 -2.593 1.00 83.31 101 LEU A O 1
ATOM 844 N N . ASP A 1 102 ? -8.679 -8.222 -4.330 1.00 82.44 102 ASP A N 1
ATOM 845 C CA . ASP A 1 102 ? -9.649 -8.632 -5.347 1.00 82.44 102 ASP A CA 1
ATOM 846 C C . ASP A 1 102 ? -9.387 -10.075 -5.791 1.00 82.44 102 ASP A C 1
ATOM 848 O O . ASP A 1 102 ? -8.370 -10.383 -6.413 1.00 82.44 102 ASP A O 1
ATOM 852 N N . GLU A 1 103 ? -10.341 -10.954 -5.485 1.00 73.50 103 GLU A N 1
ATOM 853 C CA . GLU A 1 103 ? -10.316 -12.379 -5.833 1.00 73.50 103 GLU A CA 1
ATOM 854 C C . GLU A 1 103 ? -10.473 -12.632 -7.343 1.00 73.50 103 GLU A C 1
ATOM 856 O O . GLU A 1 103 ? -10.186 -13.729 -7.821 1.00 73.50 103 GLU A O 1
ATOM 861 N N . ASN A 1 104 ? -10.931 -11.640 -8.115 1.00 79.25 104 ASN A N 1
ATOM 862 C CA . ASN A 1 104 ? -11.126 -11.777 -9.562 1.00 79.25 104 ASN A CA 1
ATOM 863 C C . ASN A 1 104 ? -9.861 -11.475 -10.371 1.00 79.25 104 ASN A C 1
ATOM 865 O O . ASN A 1 104 ? -9.856 -11.653 -11.595 1.00 79.25 104 ASN A O 1
ATOM 869 N N . VAL A 1 105 ? -8.798 -11.008 -9.716 1.00 76.81 105 VAL A N 1
ATOM 870 C CA . VAL A 1 105 ? -7.523 -10.727 -10.369 1.00 76.81 105 VAL A CA 1
ATOM 871 C C . VAL A 1 105 ? -6.897 -12.042 -10.814 1.00 76.81 105 VAL A C 1
ATOM 873 O O . VAL A 1 105 ? -6.700 -12.964 -10.026 1.00 76.81 105 VAL A O 1
ATOM 876 N N . ARG A 1 106 ? -6.563 -12.139 -12.103 1.00 78.50 106 ARG A N 1
ATOM 877 C CA . ARG A 1 106 ? -5.792 -13.272 -12.617 1.00 78.50 106 ARG A CA 1
ATOM 878 C C . ARG A 1 106 ? -4.339 -13.088 -12.217 1.00 78.50 106 ARG A C 1
ATOM 880 O O . ARG A 1 106 ? -3.755 -12.039 -12.476 1.00 78.50 106 ARG A O 1
ATOM 887 N N . TYR A 1 107 ? -3.745 -14.116 -11.636 1.00 79.31 107 TYR A N 1
ATOM 888 C CA . TYR A 1 107 ? -2.336 -14.113 -11.277 1.00 79.31 107 TYR A CA 1
ATOM 889 C C . TYR A 1 107 ? -1.668 -15.422 -11.688 1.00 79.31 107 TYR A C 1
ATOM 891 O O . TYR A 1 107 ? -2.321 -16.439 -11.933 1.00 79.31 107 TYR A O 1
ATOM 899 N N . GLN A 1 108 ? -0.351 -15.361 -11.813 1.00 81.88 108 GLN A N 1
ATOM 900 C CA . GLN A 1 108 ? 0.523 -16.481 -12.109 1.00 81.88 108 GLN A CA 1
ATOM 901 C C . GLN A 1 108 ? 1.473 -16.662 -10.928 1.00 81.88 108 GLN A C 1
ATOM 903 O O . GLN A 1 108 ? 2.118 -15.708 -10.497 1.00 81.88 108 GLN A O 1
ATOM 908 N N . GLU A 1 109 ? 1.530 -17.880 -10.396 1.00 83.12 109 GLU A N 1
ATOM 909 C CA . GLU A 1 109 ? 2.448 -18.246 -9.319 1.00 83.12 109 GLU A CA 1
ATOM 910 C C . GLU A 1 109 ? 3.739 -18.803 -9.916 1.00 83.12 109 GLU A C 1
ATOM 912 O O . GLU A 1 109 ? 3.723 -19.751 -10.706 1.00 83.12 109 GLU A O 1
ATOM 917 N N . GLU A 1 110 ? 4.867 -18.224 -9.521 1.00 81.38 110 GLU A N 1
ATOM 918 C CA . GLU A 1 110 ? 6.189 -18.752 -9.826 1.00 81.38 110 GLU A CA 1
ATOM 919 C C . GLU A 1 110 ? 6.660 -19.603 -8.652 1.00 81.38 110 GLU A C 1
ATOM 921 O O . GLU A 1 110 ? 6.797 -19.117 -7.530 1.00 81.38 110 GLU A O 1
ATOM 926 N N . VAL A 1 111 ? 6.900 -20.887 -8.911 1.00 84.31 111 VAL A N 1
ATOM 927 C CA . VAL A 1 111 ? 7.293 -21.869 -7.898 1.00 84.31 111 VAL A CA 1
ATOM 928 C C . VAL A 1 111 ? 8.778 -22.183 -8.048 1.00 84.31 111 VAL A C 1
ATOM 930 O O . VAL A 1 111 ? 9.257 -22.445 -9.153 1.00 84.31 111 VAL A O 1
ATOM 933 N N . ASN A 1 112 ? 9.512 -22.174 -6.939 1.00 83.94 112 ASN A N 1
ATOM 934 C CA . ASN A 1 112 ? 10.931 -22.515 -6.920 1.00 83.94 112 ASN A CA 1
ATOM 935 C C . ASN A 1 112 ? 11.176 -24.036 -7.040 1.00 83.94 112 ASN A C 1
ATOM 937 O O . ASN A 1 112 ? 10.254 -24.854 -7.009 1.00 83.94 112 ASN A O 1
ATOM 941 N N . GLU A 1 113 ? 12.447 -24.443 -7.125 1.00 88.19 113 GLU A N 1
ATOM 942 C CA . GLU A 1 113 ? 12.855 -25.858 -7.245 1.00 88.19 113 GLU A CA 1
ATOM 943 C C . GLU A 1 113 ? 12.380 -26.755 -6.081 1.00 88.19 113 GLU A C 1
ATOM 945 O O . GLU A 1 113 ? 12.389 -27.981 -6.194 1.00 88.19 113 GLU A O 1
ATOM 950 N N . GLN A 1 114 ? 11.961 -26.164 -4.959 1.00 85.69 114 GLN A N 1
ATOM 951 C CA . GLN A 1 114 ? 11.499 -26.855 -3.753 1.00 85.69 114 GLN A CA 1
ATOM 952 C C . GLN A 1 114 ? 9.969 -26.980 -3.689 1.00 85.69 114 GLN A C 1
ATOM 954 O O . GLN A 1 114 ? 9.447 -27.540 -2.725 1.00 85.69 114 GLN A O 1
ATOM 959 N N . GLY A 1 115 ? 9.244 -26.488 -4.700 1.00 79.12 115 GLY A N 1
ATOM 960 C CA . GLY A 1 115 ? 7.782 -26.521 -4.729 1.00 79.12 115 GLY A CA 1
ATOM 961 C C . GLY A 1 115 ? 7.113 -25.413 -3.909 1.00 79.12 115 GLY A C 1
ATOM 962 O O . GLY A 1 115 ? 5.925 -25.525 -3.616 1.00 79.12 115 GLY A O 1
ATOM 963 N N . ILE A 1 116 ? 7.856 -24.370 -3.522 1.00 79.25 116 ILE A N 1
ATOM 964 C CA . ILE A 1 116 ? 7.357 -23.227 -2.744 1.00 79.25 116 ILE A CA 1
ATOM 965 C C . ILE A 1 116 ? 7.139 -22.039 -3.687 1.00 79.25 116 ILE A C 1
ATOM 967 O O . ILE A 1 116 ? 7.969 -21.791 -4.564 1.00 79.25 116 ILE A O 1
ATOM 971 N N . VAL A 1 117 ? 6.029 -21.318 -3.518 1.00 78.44 117 VAL A N 1
ATOM 972 C CA . VAL A 1 117 ? 5.730 -20.099 -4.285 1.00 78.44 117 VAL A CA 1
ATOM 973 C C . VAL A 1 117 ? 6.733 -19.007 -3.905 1.00 78.44 117 VAL A C 1
ATOM 975 O O . VAL A 1 117 ? 6.849 -18.656 -2.737 1.00 78.44 117 VAL A O 1
ATOM 978 N N . ASP A 1 118 ? 7.470 -18.497 -4.889 1.00 75.62 118 ASP A N 1
ATOM 979 C CA . ASP A 1 118 ? 8.503 -17.468 -4.718 1.00 75.62 118 ASP A CA 1
ATOM 980 C C . ASP A 1 118 ? 7.992 -16.076 -5.112 1.00 75.62 118 ASP A C 1
ATOM 982 O O . ASP A 1 118 ? 8.273 -15.090 -4.433 1.00 75.62 118 ASP A O 1
ATOM 986 N N . ASN A 1 119 ? 7.207 -15.985 -6.194 1.00 75.88 119 ASN A N 1
ATOM 987 C CA . ASN A 1 119 ? 6.623 -14.729 -6.665 1.00 75.88 119 ASN A CA 1
ATOM 988 C C . ASN A 1 119 ? 5.188 -14.935 -7.169 1.00 75.88 119 ASN A C 1
ATOM 990 O O . ASN A 1 119 ? 4.844 -15.978 -7.726 1.00 75.88 119 ASN A O 1
ATOM 994 N N . ILE A 1 120 ? 4.364 -13.899 -7.007 1.00 80.06 120 ILE A N 1
ATOM 995 C CA . ILE A 1 120 ? 3.024 -13.813 -7.589 1.00 80.06 120 ILE A CA 1
ATOM 996 C C . ILE A 1 120 ? 3.038 -12.666 -8.595 1.00 80.06 120 ILE A C 1
ATOM 998 O O . ILE A 1 120 ? 3.248 -11.509 -8.226 1.00 80.06 120 ILE A O 1
ATOM 1002 N N . THR A 1 121 ? 2.803 -12.989 -9.862 1.00 79.62 121 THR A N 1
ATOM 1003 C CA . THR A 1 121 ? 2.711 -12.011 -10.945 1.00 79.62 121 THR A CA 1
ATOM 1004 C C . THR A 1 121 ? 1.247 -11.784 -11.274 1.00 79.62 121 THR A C 1
ATOM 1006 O O . THR A 1 121 ? 0.541 -12.705 -11.682 1.00 79.62 121 THR A O 1
ATOM 1009 N N . ILE A 1 122 ? 0.776 -10.552 -11.101 1.00 79.06 122 ILE A N 1
ATOM 1010 C CA . ILE A 1 122 ? -0.567 -10.164 -11.529 1.00 79.06 122 ILE A CA 1
ATOM 1011 C C . ILE A 1 122 ? -0.574 -10.103 -13.061 1.00 79.06 122 ILE A C 1
ATOM 1013 O O . ILE A 1 122 ? 0.206 -9.367 -13.664 1.00 79.06 122 ILE A O 1
ATOM 1017 N N . ALA A 1 123 ? -1.441 -10.898 -13.687 1.00 66.19 123 ALA A N 1
ATOM 1018 C CA . ALA A 1 123 ? -1.610 -10.939 -15.131 1.00 66.19 123 ALA A CA 1
ATOM 1019 C C . ALA A 1 123 ? -2.543 -9.798 -15.559 1.00 66.19 123 ALA A C 1
ATOM 1021 O O . ALA A 1 123 ? -3.741 -9.997 -15.756 1.00 66.19 123 ALA A O 1
ATOM 1022 N N . GLU A 1 124 ? -1.991 -8.591 -15.656 1.00 65.88 124 GLU A N 1
ATOM 1023 C CA . GLU A 1 124 ? -2.672 -7.445 -16.257 1.00 65.88 124 GLU A CA 1
ATOM 1024 C C . GLU A 1 124 ? -2.360 -7.368 -17.756 1.00 65.88 124 GLU A C 1
ATOM 1026 O O . GLU A 1 124 ? -1.198 -7.357 -18.166 1.00 65.88 124 GLU A O 1
ATOM 1031 N N . ASP A 1 125 ? -3.408 -7.262 -18.578 1.00 57.66 125 ASP A N 1
ATOM 1032 C CA . ASP A 1 125 ? -3.281 -6.715 -19.927 1.00 57.66 125 ASP A CA 1
ATOM 1033 C C . ASP A 1 125 ? -2.902 -5.238 -19.736 1.00 57.66 125 ASP A C 1
ATOM 1035 O O . ASP A 1 125 ? -3.708 -4.467 -19.218 1.00 57.66 125 ASP A O 1
ATOM 1039 N N . GLY A 1 126 ? -1.646 -4.881 -20.021 1.00 54.00 126 GLY A N 1
ATOM 1040 C CA . GLY A 1 126 ? -1.000 -3.654 -19.538 1.00 54.00 126 GLY A CA 1
ATOM 1041 C C . GLY A 1 126 ? -1.797 -2.347 -19.673 1.00 54.00 126 GLY A C 1
ATOM 1042 O O . GLY A 1 126 ? -2.730 -2.212 -20.462 1.00 54.00 126 GLY A O 1
ATOM 1043 N N . ILE A 1 127 ? -1.377 -1.325 -18.919 1.00 50.72 127 ILE A N 1
ATOM 1044 C CA . ILE A 1 127 ? -1.959 0.023 -18.975 1.00 50.72 127 ILE A CA 1
ATOM 1045 C C . ILE A 1 127 ? -1.629 0.648 -20.339 1.00 50.72 127 ILE A C 1
ATOM 1047 O O . ILE A 1 127 ? -0.619 1.331 -20.508 1.00 50.72 127 ILE A O 1
ATOM 1051 N N . GLY A 1 128 ? -2.479 0.408 -21.335 1.00 40.00 128 GLY A N 1
ATOM 1052 C CA . GLY A 1 128 ? -2.428 1.117 -22.602 1.00 40.00 128 GLY A CA 1
ATOM 1053 C C . GLY A 1 128 ? -2.671 2.599 -22.344 1.00 40.00 128 GLY A C 1
ATOM 1054 O O . GLY A 1 128 ? -3.800 3.006 -22.071 1.00 40.00 128 GLY A O 1
ATOM 1055 N N . LEU A 1 129 ? -1.620 3.419 -22.426 1.00 39.72 129 LEU A N 1
ATOM 1056 C CA . LEU A 1 129 ? -1.800 4.856 -22.595 1.00 39.72 129 LEU A CA 1
ATOM 1057 C C . LEU A 1 129 ? -2.615 5.035 -23.884 1.00 39.72 129 LEU A C 1
ATOM 1059 O O . LEU A 1 129 ? -2.167 4.559 -24.931 1.00 39.72 129 LEU A O 1
ATOM 1063 N N . PRO A 1 130 ? -3.801 5.668 -23.841 1.00 32.69 130 PRO A N 1
ATOM 1064 C CA . PRO A 1 130 ? -4.542 5.936 -25.057 1.00 32.69 130 PRO A CA 1
ATOM 1065 C C . PRO A 1 130 ? -3.655 6.811 -25.943 1.00 32.69 130 PRO A C 1
ATOM 1067 O O . PRO A 1 130 ? -3.350 7.952 -25.593 1.00 32.69 130 PRO A O 1
ATOM 1070 N N . LEU A 1 131 ? -3.195 6.251 -27.062 1.00 36.50 131 LEU A N 1
ATOM 1071 C CA . LEU A 1 131 ? -2.606 7.032 -28.140 1.00 36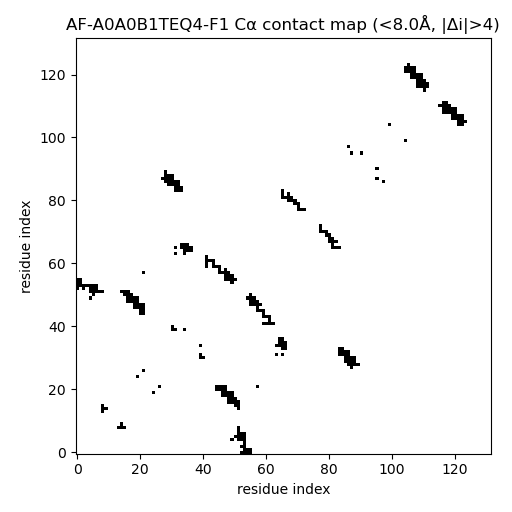.50 131 LEU A CA 1
ATOM 1072 C C . LEU A 1 131 ? -3.704 7.979 -28.644 1.00 36.50 131 LEU A C 1
ATOM 1074 O O . LEU A 1 131 ? -4.778 7.521 -29.038 1.00 36.50 131 LEU A O 1
ATOM 1078 N N . LEU A 1 132 ? -3.444 9.286 -28.538 1.00 34.91 132 LEU A N 1
ATOM 1079 C CA . LEU A 1 132 ? -4.229 10.353 -29.172 1.00 34.91 132 LEU A CA 1
ATOM 1080 C C . LEU A 1 132 ? -4.255 10.192 -30.696 1.00 34.91 132 LEU A C 1
ATOM 1082 O O . LEU A 1 132 ? -3.204 9.813 -31.262 1.00 34.91 132 LEU A O 1
#

Sequence (132 aa):
MDKRLSWDPKNYGGVSVLYVPYEMIWVPDIVLYNNADSYYNITISTKATLHYSGQITWEPPAIFKSMCQIDVRWFPFDEQQCFMKFGSWTYSESLLNLELLDENVRYQEEVNEQGIVDNITIAEDGIGLPLL

Solvent-accessible surface area (backbone atoms only — not comparable to full-atom values): 8819 Å² total; per-residue (Å²): 118,44,71,88,63,38,58,64,29,81,84,56,84,62,52,51,68,46,80,39,58,46,90,80,51,94,71,84,61,67,31,59,75,48,49,64,55,96,71,73,69,73,87,52,89,50,62,22,43,35,32,32,77,12,43,71,50,75,85,63,71,75,87,85,49,58,54,59,76,80,59,72,90,46,68,95,76,49,77,78,76,72,69,82,49,74,45,53,79,87,56,52,67,94,80,49,81,88,79,79,91,59,87,84,62,53,64,45,78,41,63,46,99,85,74,45,79,74,47,78,44,74,65,66,86,68,90,74,73,80,80,128

InterPro domains:
  IPR002394 Nicotinic acetylcholine receptor [PR00254] (12-26)
  IPR002394 Nicotinic acetylcholine receptor [PR00254] (30-42)
  IPR002394 Nicotinic acetylcholine receptor [PR00254] (48-66)
  IPR006201 Neurotransmitter-gated ion-channel [PR00252] (24-35)
  IPR006201 Neurotransmitter-gated ion-channel [PR00252] (68-82)
  IPR006201 Neurotransmitter-gated ion-channel [PTHR18945] (4-102)
  IPR006202 Neurotransmitter-gated ion-channel ligand-binding domain [PF02931] (2-115)
  IPR018000 Neurotransmitter-gated ion-channel, conserved site [PS00236] (68-82)
  IPR036734 Neurotransmitter-gated ion-channel ligand-binding domain superfamily [G3DSA:2.70.170.10] (1-123)
  IPR036734 Neurotransmitter-gated ion-channel ligand-binding domain superfamily [SSF63712] (1-105)

Nearest PDB structures (foldseek):
  7smt-assembly1_E  TM=8.501E-01  e=6.193E-09  Tetronarce californica
  9awj-assembly1_E  TM=8.352E-01  e=6.193E-09  Bos taurus
  9awk-assembly1_E  TM=8.351E-01  e=6.193E-09  Bos taurus
  8f6y-assembly1_C  TM=8.276E-01  e=5.847E-09  Tetronarce californica
  7z14-assembly1_B  TM=8.385E-01  e=6.193E-09  Tetronarce californica